Protein AF-A0A9E3FH47-F1 (afdb_monomer_lite)

Sequence (184 aa):
MEPNLYAPDLYARTLDMKFTLINLPGAARAGSTWEVSYQLYFVPEAQFRQALSRSGRSGTVTEPSQFPEKLLLASGSFSGRRLNSPPNRTRVVGGIPFRDKIPDGERTKFATLMLSYSVKIYDAALKSTVYRSGLWLSNPFDDDPAQPQRAVPRGVLYANFYVSPEGELFESQWPRSGNDTSWP

Structure (mmCIF, N/CA/C/O backbone):
data_AF-A0A9E3FH47-F1
#
_entry.id   AF-A0A9E3FH47-F1
#
loop_
_atom_site.group_PDB
_atom_site.id
_atom_site.type_symbol
_atom_site.label_atom_id
_atom_site.label_alt_id
_atom_site.label_comp_id
_atom_site.label_asym_id
_atom_site.label_entity_id
_atom_site.label_seq_id
_atom_site.pdbx_PDB_ins_code
_atom_site.Cartn_x
_atom_site.Cartn_y
_atom_site.Cartn_z
_atom_site.occupancy
_atom_site.B_iso_or_equiv
_atom_site.auth_seq_id
_atom_site.auth_comp_id
_atom_site.auth_asym_id
_atom_site.auth_atom_id
_atom_site.pdbx_PDB_model_num
ATOM 1 N N . MET A 1 1 ? -19.566 17.136 14.304 1.00 56.22 1 MET A N 1
ATOM 2 C CA . MET A 1 1 ? -19.179 15.719 14.133 1.00 56.22 1 MET A CA 1
ATOM 3 C C . MET A 1 1 ? -19.013 15.120 15.510 1.00 56.22 1 MET A C 1
ATOM 5 O O . MET A 1 1 ? -18.242 15.667 16.288 1.00 56.22 1 MET A O 1
ATOM 9 N N . GLU A 1 2 ? -19.744 14.054 15.806 1.00 57.06 2 GLU A N 1
ATOM 10 C CA . GLU A 1 2 ? -19.607 13.310 17.058 1.00 57.06 2 GLU A CA 1
ATOM 11 C C . GLU A 1 2 ? -18.409 12.347 16.921 1.00 57.06 2 GLU A C 1
ATOM 13 O O . GLU A 1 2 ? -18.378 11.589 15.950 1.00 57.06 2 GLU A O 1
ATOM 18 N N . PRO A 1 3 ? -17.364 12.440 17.764 1.00 68.38 3 PRO A N 1
ATOM 19 C CA . PRO A 1 3 ? -16.225 11.521 17.721 1.00 68.38 3 PRO A CA 1
ATOM 20 C C . PRO A 1 3 ? -16.619 10.106 18.153 1.00 68.38 3 PRO A C 1
ATOM 22 O O . PRO A 1 3 ? -17.576 9.933 18.900 1.00 68.38 3 PRO A O 1
ATOM 25 N N . ASN A 1 4 ? -15.840 9.108 17.735 1.00 74.12 4 ASN A N 1
ATOM 26 C CA . ASN A 1 4 ? -15.957 7.712 18.170 1.00 74.12 4 ASN A CA 1
ATOM 27 C C . ASN A 1 4 ? -17.309 7.061 17.844 1.00 74.12 4 ASN A C 1
ATOM 29 O O . ASN A 1 4 ? -17.808 6.229 18.601 1.00 74.12 4 ASN A O 1
ATOM 33 N N . LEU A 1 5 ? -17.912 7.424 16.708 1.00 82.06 5 LEU A N 1
ATOM 34 C CA . LEU A 1 5 ? -19.142 6.781 16.255 1.00 82.06 5 LEU A CA 1
ATOM 35 C C . LEU A 1 5 ? -18.857 5.309 15.924 1.00 82.06 5 LEU A C 1
ATOM 37 O O . LEU A 1 5 ? -18.229 5.016 14.902 1.00 82.06 5 LEU A O 1
ATOM 41 N N . TYR A 1 6 ? -19.318 4.409 16.792 1.00 86.69 6 TYR A N 1
ATOM 42 C CA . TYR A 1 6 ? -19.193 2.961 16.636 1.00 86.69 6 TYR A CA 1
ATOM 43 C C . TYR A 1 6 ? -19.831 2.499 15.320 1.00 86.69 6 TYR A C 1
ATOM 45 O O . TYR A 1 6 ? -20.991 2.799 15.037 1.00 86.69 6 TYR A O 1
ATOM 53 N N . ALA A 1 7 ? -19.053 1.803 14.494 1.00 85.88 7 ALA A N 1
ATOM 54 C CA . ALA A 1 7 ? -19.423 1.419 13.136 1.00 85.88 7 ALA A CA 1
ATOM 55 C C . ALA A 1 7 ? -18.759 0.087 12.719 1.00 85.88 7 ALA A C 1
ATOM 57 O O . ALA A 1 7 ? -18.036 0.038 11.720 1.00 85.88 7 ALA A O 1
ATOM 58 N N . PRO A 1 8 ? -18.994 -1.020 13.450 1.00 85.88 8 PRO A N 1
ATOM 59 C CA . PRO A 1 8 ? -18.334 -2.308 13.210 1.00 85.88 8 PRO A CA 1
ATOM 60 C C . PRO A 1 8 ? -18.663 -2.902 11.837 1.00 85.88 8 PRO A C 1
ATOM 62 O O . PRO A 1 8 ? -17.870 -3.661 11.279 1.00 85.88 8 PRO A O 1
ATOM 65 N N . ASP A 1 9 ? -19.817 -2.541 11.280 1.00 87.81 9 ASP A N 1
ATOM 66 C CA . ASP A 1 9 ? -20.280 -3.016 9.980 1.00 87.81 9 ASP A CA 1
ATOM 67 C C . ASP A 1 9 ? -19.565 -2.347 8.808 1.00 87.81 9 ASP A C 1
ATOM 69 O O . ASP A 1 9 ? -19.724 -2.808 7.686 1.00 87.81 9 ASP A O 1
ATOM 73 N N . LEU A 1 10 ? -18.748 -1.313 9.055 1.00 88.88 10 LEU A N 1
ATOM 74 C CA . LEU A 1 10 ? -17.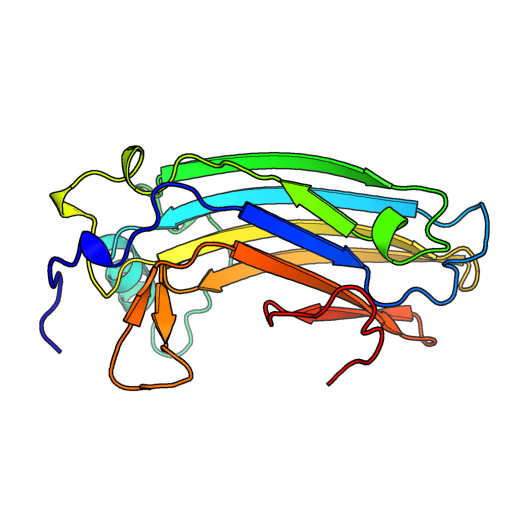883 -0.681 8.053 1.00 88.88 10 LEU A CA 1
ATOM 75 C C . LEU A 1 10 ? -16.519 -1.372 7.912 1.00 88.88 10 LEU A C 1
ATOM 77 O O . LEU A 1 10 ? -15.687 -0.938 7.123 1.00 88.88 10 LEU A O 1
ATOM 81 N N . TYR A 1 11 ? -16.281 -2.456 8.652 1.00 91.75 11 TYR A N 1
ATOM 82 C CA . TYR A 1 11 ? -15.014 -3.180 8.644 1.00 91.75 11 TYR A CA 1
ATOM 83 C C . TYR A 1 11 ? -15.166 -4.518 7.935 1.00 91.75 11 TYR A C 1
ATOM 85 O O . TYR A 1 11 ? -15.900 -5.407 8.379 1.00 91.75 11 TYR A O 1
ATOM 93 N N . ALA A 1 12 ? -14.433 -4.682 6.835 1.00 92.94 12 ALA A N 1
ATOM 94 C CA . ALA A 1 12 ? -14.431 -5.929 6.091 1.00 92.94 12 ALA A CA 1
ATOM 95 C C . ALA A 1 12 ? -13.797 -7.041 6.938 1.00 92.94 12 ALA A C 1
ATOM 97 O O . ALA A 1 12 ? -12.892 -6.799 7.740 1.00 92.94 12 ALA A O 1
ATOM 98 N N . ARG A 1 13 ? -14.253 -8.287 6.758 1.00 94.56 13 ARG A N 1
ATOM 99 C CA . ARG A 1 13 ? -13.636 -9.438 7.445 1.00 94.56 13 ARG A CA 1
ATOM 100 C C . ARG A 1 13 ? -12.157 -9.555 7.087 1.00 94.56 13 ARG A C 1
ATOM 102 O O . ARG A 1 13 ? -11.307 -9.709 7.962 1.00 94.56 13 ARG A O 1
ATOM 109 N N . THR A 1 14 ? -11.869 -9.427 5.799 1.00 96.00 14 THR A N 1
ATOM 110 C CA . THR A 1 14 ? -10.525 -9.458 5.237 1.00 96.00 14 THR A CA 1
ATOM 111 C C . THR A 1 14 ? -10.283 -8.230 4.383 1.00 96.00 14 THR A C 1
ATOM 113 O O . THR A 1 14 ? -11.218 -7.663 3.819 1.00 96.00 14 THR A O 1
ATOM 116 N N . LEU A 1 15 ? -9.014 -7.865 4.268 1.00 95.06 15 LEU A N 1
ATOM 117 C CA . LEU A 1 15 ? -8.537 -6.802 3.407 1.00 95.06 15 LEU A CA 1
ATOM 118 C C . LEU A 1 15 ? -7.451 -7.355 2.483 1.00 95.06 15 LEU A C 1
ATOM 120 O O . LEU A 1 15 ? -6.572 -8.099 2.919 1.00 95.06 15 LEU A O 1
ATOM 124 N N . ASP A 1 16 ? -7.481 -6.946 1.225 1.00 95.88 16 ASP A N 1
ATOM 125 C CA . ASP A 1 16 ? -6.413 -7.215 0.273 1.00 95.88 16 ASP A CA 1
ATOM 126 C C . ASP A 1 16 ? -5.602 -5.941 0.026 1.00 95.88 16 ASP A C 1
ATOM 128 O O . ASP A 1 16 ? -6.120 -4.826 0.076 1.00 95.88 16 ASP A O 1
ATOM 132 N N . MET A 1 17 ? -4.320 -6.091 -0.292 1.00 95.25 17 MET A N 1
ATOM 133 C CA . MET A 1 17 ? -3.496 -5.007 -0.817 1.00 95.25 17 MET A CA 1
ATOM 134 C C . MET A 1 17 ? -3.013 -5.338 -2.219 1.00 95.25 17 MET A C 1
ATOM 136 O O . MET A 1 17 ? -2.366 -6.363 -2.440 1.00 95.25 17 MET A O 1
ATOM 140 N N . LYS A 1 18 ? -3.293 -4.448 -3.168 1.00 95.69 18 LYS A N 1
ATOM 141 C CA . LYS A 1 18 ? -2.900 -4.576 -4.567 1.00 95.69 18 LYS A CA 1
ATOM 142 C C . LYS A 1 18 ? -1.860 -3.520 -4.921 1.00 95.69 18 LYS A C 1
ATOM 144 O O . LYS A 1 18 ? -2.170 -2.336 -5.031 1.00 95.69 18 LYS A O 1
ATOM 149 N N . PHE A 1 19 ? -0.637 -3.974 -5.158 1.00 95.88 19 PHE A N 1
ATOM 150 C CA . PHE A 1 19 ? 0.461 -3.161 -5.665 1.00 95.88 19 PHE A CA 1
ATOM 151 C C . PHE A 1 19 ? 0.541 -3.299 -7.181 1.00 95.88 19 PHE A C 1
ATOM 153 O O . PHE A 1 19 ? 0.570 -4.422 -7.685 1.00 95.88 19 PHE A O 1
ATOM 160 N N . THR A 1 20 ? 0.617 -2.187 -7.907 1.00 95.31 20 THR A N 1
ATOM 161 C CA . THR A 1 20 ? 0.667 -2.200 -9.376 1.00 95.31 20 THR A CA 1
ATOM 162 C C . THR A 1 20 ? 1.699 -1.211 -9.895 1.00 95.31 20 THR A C 1
ATOM 164 O O . THR A 1 20 ? 1.601 -0.023 -9.613 1.00 95.31 20 THR A O 1
ATOM 167 N N . LEU A 1 21 ? 2.642 -1.669 -10.715 1.00 94.62 21 LEU A N 1
ATOM 168 C CA . LEU A 1 21 ? 3.448 -0.798 -11.569 1.00 94.62 21 LEU A CA 1
ATOM 169 C C . LEU A 1 21 ? 2.734 -0.626 -12.916 1.00 94.62 21 LEU A C 1
ATOM 171 O O . LEU A 1 21 ? 2.806 -1.476 -13.800 1.00 94.62 21 LEU A O 1
ATOM 175 N N . ILE A 1 22 ? 1.995 0.469 -13.043 1.00 90.44 22 ILE A N 1
ATOM 176 C CA . ILE A 1 22 ? 1.092 0.774 -14.158 1.00 90.44 22 ILE A CA 1
ATOM 177 C C . ILE A 1 22 ? 1.868 0.912 -15.464 1.00 90.44 22 ILE A C 1
ATOM 179 O O . ILE A 1 22 ? 1.569 0.248 -16.461 1.00 90.44 22 ILE A O 1
ATOM 183 N N . ASN A 1 23 ? 2.889 1.762 -15.442 1.00 88.19 23 ASN A N 1
ATOM 184 C CA . ASN A 1 23 ? 3.743 2.015 -16.584 1.00 88.19 23 ASN A CA 1
ATOM 185 C C . ASN A 1 23 ? 5.207 1.939 -16.183 1.00 88.19 23 ASN A C 1
ATOM 187 O O . ASN A 1 23 ? 5.591 2.323 -15.078 1.00 88.19 23 ASN A O 1
ATOM 191 N N . LEU A 1 24 ? 5.997 1.442 -17.124 1.00 92.12 24 LEU A N 1
ATOM 192 C CA . LEU A 1 24 ? 7.443 1.423 -17.055 1.00 92.12 24 LEU A CA 1
ATOM 193 C C . LEU A 1 24 ? 7.958 1.430 -18.501 1.00 92.12 24 LEU A 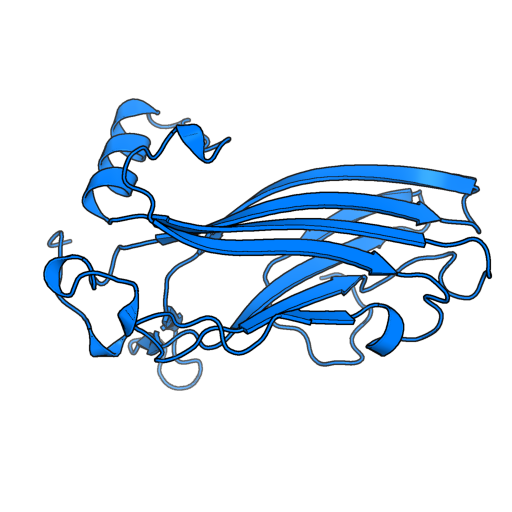C 1
ATOM 195 O O . LEU A 1 24 ? 7.747 0.427 -19.190 1.00 92.12 24 LEU A O 1
ATOM 199 N N . PRO A 1 25 ? 8.610 2.504 -18.978 1.00 93.25 25 PRO A N 1
ATOM 200 C CA . PRO A 1 25 ? 9.182 2.558 -20.326 1.00 93.25 25 PRO A CA 1
ATOM 201 C C . PRO A 1 25 ? 10.039 1.329 -20.668 1.00 93.25 25 PRO A C 1
ATOM 203 O O . PRO A 1 25 ? 9.938 0.750 -21.752 1.00 93.25 25 PRO A O 1
ATOM 206 N N . GLY A 1 26 ? 10.833 0.858 -19.709 1.00 93.06 26 GLY A N 1
ATOM 207 C CA . GLY A 1 26 ? 11.662 -0.336 -19.816 1.00 93.06 26 GLY A CA 1
ATOM 208 C C . GLY A 1 26 ? 10.956 -1.669 -19.567 1.00 93.06 26 GLY A C 1
ATOM 209 O O . GLY A 1 26 ? 11.654 -2.677 -19.485 1.00 93.06 26 GLY A O 1
ATOM 210 N N . ALA A 1 27 ? 9.626 -1.738 -19.439 1.00 92.31 27 ALA A N 1
ATOM 211 C CA . ALA A 1 27 ? 8.876 -2.953 -19.075 1.00 92.31 27 ALA A CA 1
ATOM 212 C C . ALA A 1 27 ? 9.257 -4.204 -19.887 1.00 92.31 27 ALA A C 1
ATOM 214 O O . ALA A 1 27 ? 9.427 -5.289 -19.329 1.00 92.31 27 ALA A O 1
ATOM 215 N N . ALA A 1 28 ? 9.415 -4.052 -21.205 1.00 92.50 28 ALA A N 1
ATOM 216 C CA . ALA A 1 28 ? 9.744 -5.149 -22.115 1.00 92.50 28 ALA A CA 1
ATOM 217 C C . ALA A 1 28 ? 11.232 -5.551 -22.095 1.00 92.50 28 ALA A C 1
ATOM 219 O O . ALA A 1 28 ? 11.604 -6.575 -22.668 1.00 92.50 28 ALA A O 1
ATOM 220 N N . ARG A 1 29 ? 12.103 -4.767 -21.447 1.00 93.50 29 ARG A N 1
ATOM 221 C CA . ARG A 1 29 ? 13.540 -5.048 -21.373 1.00 93.50 29 ARG A CA 1
ATOM 222 C C . ARG A 1 29 ? 13.844 -5.965 -20.193 1.00 93.50 29 ARG A C 1
ATOM 224 O O . ARG A 1 29 ? 13.427 -5.715 -19.066 1.00 93.50 29 ARG A O 1
ATOM 231 N N . ALA A 1 30 ? 14.642 -7.002 -20.442 1.00 89.12 30 ALA A N 1
ATOM 232 C CA . ALA A 1 30 ? 14.949 -8.043 -19.457 1.00 89.12 30 ALA A CA 1
ATOM 233 C C . ALA A 1 30 ? 15.621 -7.527 -18.169 1.00 89.12 30 ALA A C 1
ATOM 235 O O . ALA A 1 30 ? 15.499 -8.166 -17.127 1.00 89.12 30 ALA A O 1
ATOM 236 N N . GLY A 1 31 ? 16.318 -6.388 -18.241 1.00 92.44 31 GLY A N 1
ATOM 237 C CA . GLY A 1 31 ? 17.020 -5.795 -17.104 1.00 92.44 31 GLY A CA 1
ATOM 238 C C . GLY A 1 31 ? 16.125 -5.062 -16.106 1.00 92.44 31 GLY A C 1
ATOM 239 O O . GLY A 1 31 ? 16.594 -4.784 -15.011 1.00 92.44 31 GLY A O 1
ATOM 240 N N . SER A 1 32 ? 14.873 -4.745 -16.449 1.00 96.81 32 SER A N 1
ATOM 241 C CA . SER A 1 32 ? 14.010 -3.932 -15.587 1.00 96.81 32 SER A CA 1
ATOM 242 C C . SER A 1 32 ? 13.536 -4.699 -14.355 1.00 96.81 32 SER A C 1
ATOM 244 O O . SER A 1 32 ? 13.085 -5.849 -14.453 1.00 96.81 32 SER A O 1
ATOM 246 N N . THR A 1 33 ? 13.601 -4.049 -13.196 1.00 97.19 33 THR A N 1
ATOM 247 C CA . THR A 1 33 ? 13.216 -4.633 -11.907 1.00 97.19 33 THR A CA 1
ATOM 248 C C . THR A 1 33 ? 12.418 -3.646 -11.072 1.00 97.19 33 THR A C 1
ATOM 250 O O . THR A 1 33 ? 12.502 -2.433 -11.254 1.00 97.19 33 THR A O 1
ATOM 253 N N . TRP A 1 34 ? 11.646 -4.176 -10.131 1.00 97.06 34 TRP A N 1
ATOM 254 C CA . TRP A 1 34 ? 11.062 -3.370 -9.069 1.00 97.06 34 TRP A CA 1
ATOM 255 C C . TRP A 1 34 ? 11.063 -4.134 -7.754 1.00 97.06 34 TRP A C 1
ATOM 257 O O . TRP A 1 34 ? 10.943 -5.359 -7.733 1.00 97.06 34 TRP A O 1
ATOM 267 N N . GLU A 1 35 ? 11.223 -3.402 -6.669 1.00 98.12 35 GLU A N 1
ATOM 268 C CA . GLU A 1 35 ? 11.254 -3.892 -5.301 1.00 98.12 35 GLU A CA 1
ATOM 269 C C . GLU A 1 35 ? 10.308 -3.020 -4.487 1.00 98.12 35 GLU A C 1
ATOM 271 O O . GLU A 1 35 ? 10.328 -1.795 -4.612 1.00 98.12 35 GLU A O 1
ATOM 276 N N . VAL A 1 36 ? 9.469 -3.650 -3.672 1.00 98.19 36 VAL A N 1
ATOM 277 C CA . VAL A 1 36 ? 8.518 -2.959 -2.805 1.00 98.19 36 VAL A CA 1
ATOM 278 C C . VAL A 1 36 ? 8.595 -3.569 -1.418 1.00 98.19 36 VAL A C 1
ATOM 280 O O . VAL A 1 36 ? 8.534 -4.788 -1.268 1.00 98.19 36 VAL A O 1
ATOM 283 N N . SER A 1 37 ? 8.678 -2.714 -0.408 1.00 98.19 37 SER A N 1
ATOM 284 C CA . SER A 1 37 ? 8.489 -3.058 0.999 1.00 98.19 37 SER A CA 1
ATOM 285 C C . SER A 1 37 ? 7.302 -2.277 1.538 1.00 98.19 37 SER A C 1
ATOM 287 O O . SER A 1 37 ? 7.121 -1.113 1.180 1.00 98.19 37 SER A O 1
ATOM 289 N N . TYR A 1 38 ? 6.490 -2.897 2.388 1.00 97.75 38 TYR A N 1
ATOM 290 C CA . TYR A 1 38 ? 5.300 -2.260 2.934 1.00 97.75 38 TYR A CA 1
ATOM 291 C C . TYR A 1 38 ? 5.005 -2.678 4.372 1.00 97.75 38 TYR A C 1
ATOM 293 O O . TYR A 1 38 ? 5.325 -3.785 4.818 1.00 97.75 38 TYR A O 1
ATOM 301 N N . GLN A 1 39 ? 4.310 -1.789 5.070 1.00 97.88 39 GLN A N 1
ATOM 302 C CA . GLN A 1 39 ? 3.679 -2.036 6.355 1.00 97.88 39 GLN A CA 1
ATOM 303 C C . GLN A 1 39 ? 2.302 -1.376 6.350 1.00 97.88 39 GLN A C 1
ATOM 305 O O . GLN A 1 39 ? 2.172 -0.178 6.099 1.00 97.88 39 GLN A O 1
ATOM 310 N N . LEU A 1 40 ? 1.274 -2.173 6.615 1.00 97.19 40 LEU A N 1
ATOM 311 C CA . LEU A 1 40 ? -0.099 -1.725 6.746 1.00 97.19 40 LEU A CA 1
ATOM 312 C C . LEU A 1 40 ? -0.487 -1.711 8.219 1.00 97.19 40 LEU A C 1
ATOM 314 O O . LEU A 1 40 ? -0.406 -2.736 8.902 1.00 97.19 40 LEU A O 1
ATOM 318 N N . TYR A 1 41 ? -0.983 -0.570 8.668 1.00 96.94 41 TYR A N 1
ATOM 319 C CA . TYR A 1 41 ? -1.431 -0.351 10.027 1.00 96.94 41 TYR A CA 1
ATOM 320 C C . TYR A 1 41 ? -2.891 0.076 10.078 1.00 96.94 41 TYR A C 1
ATOM 322 O O . TYR A 1 41 ? -3.393 0.754 9.184 1.00 96.94 41 TYR A O 1
ATOM 330 N N . PHE A 1 42 ? -3.535 -0.266 11.183 1.00 95.88 42 PHE A N 1
ATOM 331 C CA . PHE A 1 42 ? -4.732 0.397 11.660 1.00 95.88 42 PHE A CA 1
ATOM 332 C C . PHE A 1 42 ? -4.338 1.461 12.686 1.00 95.88 42 PHE A C 1
ATOM 334 O O . PHE A 1 42 ? -3.522 1.197 13.569 1.00 95.88 42 PHE A O 1
ATOM 341 N N . VAL A 1 43 ? -4.911 2.653 12.576 1.00 94.38 43 VAL A N 1
ATOM 342 C CA . VAL A 1 43 ? -4.701 3.773 13.490 1.00 94.38 43 VAL A CA 1
ATOM 343 C C . VAL A 1 43 ? -6.046 4.118 14.136 1.00 94.38 43 VAL A C 1
ATOM 345 O O . VAL A 1 43 ? -6.962 4.540 13.422 1.00 94.38 43 VAL A O 1
ATOM 348 N N . PRO A 1 44 ? -6.170 3.960 15.467 1.00 91.81 44 PRO A N 1
ATOM 349 C CA . PRO A 1 44 ? -7.345 4.388 16.218 1.00 91.81 44 PRO A CA 1
ATOM 350 C C . PRO A 1 44 ? -7.707 5.857 15.979 1.00 91.81 44 PRO A C 1
ATOM 352 O O . PRO A 1 44 ? -6.827 6.715 15.855 1.00 91.81 44 PRO A O 1
ATOM 355 N N . GLU A 1 45 ? -9.001 6.175 15.990 1.00 89.00 45 GLU A N 1
ATOM 356 C CA . GLU A 1 45 ? -9.498 7.545 15.796 1.00 89.00 45 GLU A CA 1
ATOM 357 C C . GLU A 1 45 ? -8.879 8.533 16.796 1.00 89.00 45 GLU A C 1
ATOM 359 O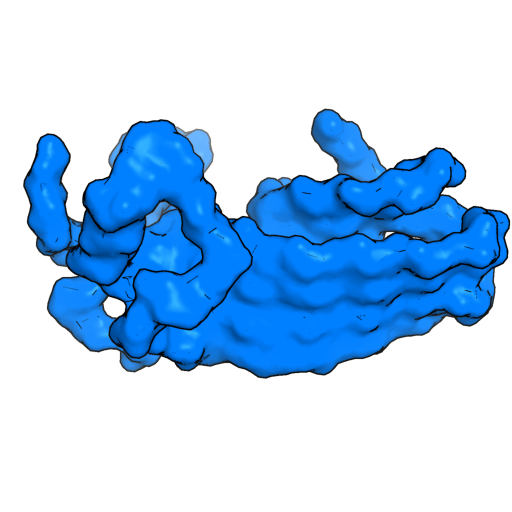 O . GLU A 1 45 ? -8.442 9.624 16.415 1.00 89.00 45 GLU A O 1
ATOM 364 N N . ALA A 1 46 ? -8.819 8.153 18.076 1.00 86.44 46 ALA A N 1
ATOM 365 C CA . ALA A 1 46 ? -8.276 9.001 19.131 1.00 86.44 46 ALA A CA 1
ATOM 366 C C . ALA A 1 46 ? -6.816 9.389 18.848 1.00 86.44 46 ALA A C 1
ATOM 368 O O . ALA A 1 46 ? -6.452 10.561 18.968 1.00 86.44 46 ALA A O 1
ATOM 369 N N . GLN A 1 47 ? -6.000 8.433 18.394 1.00 85.06 47 GLN A N 1
ATOM 370 C CA . GLN A 1 47 ? -4.611 8.673 17.999 1.00 85.06 47 GLN A CA 1
ATOM 371 C C . GLN A 1 47 ? -4.515 9.587 16.787 1.00 85.06 47 GLN A C 1
ATOM 373 O O . GLN A 1 47 ? -3.711 10.519 16.767 1.00 85.06 47 GLN A O 1
ATOM 378 N N . PHE A 1 48 ? -5.347 9.332 15.779 1.00 85.00 48 PHE A N 1
ATOM 379 C CA . PHE A 1 48 ? -5.350 10.114 14.555 1.00 85.00 48 PHE A CA 1
ATOM 380 C C . PHE A 1 48 ? -5.669 11.587 14.832 1.00 85.00 48 PHE A C 1
ATOM 382 O O . PHE A 1 48 ? -4.943 12.484 14.400 1.00 85.00 48 PHE A O 1
ATOM 389 N N . ARG A 1 49 ? -6.691 11.847 15.654 1.00 82.81 49 ARG A N 1
ATOM 390 C CA . ARG A 1 49 ? -7.054 13.202 16.097 1.00 82.81 49 ARG A CA 1
ATOM 391 C C . ARG A 1 49 ? -5.957 13.863 16.928 1.00 82.81 49 ARG A C 1
ATOM 393 O O . ARG A 1 49 ? -5.705 15.051 16.747 1.00 82.81 49 ARG A O 1
ATOM 400 N N . GLN A 1 50 ? -5.305 13.120 17.823 1.00 82.50 50 GLN A N 1
ATOM 401 C CA . GLN A 1 50 ? -4.182 13.638 18.610 1.00 82.50 50 GLN A CA 1
ATOM 402 C C . GLN A 1 50 ? -2.983 14.009 17.733 1.00 82.50 50 GLN A C 1
ATOM 404 O O . GLN A 1 50 ? -2.339 15.027 17.976 1.00 82.50 50 GLN A O 1
ATOM 409 N N . ALA A 1 51 ? -2.678 13.213 16.708 1.00 79.38 51 ALA A N 1
ATOM 410 C CA . ALA A 1 51 ? -1.609 13.533 15.770 1.00 79.38 51 ALA A CA 1
ATOM 411 C C . ALA A 1 51 ? -1.927 14.818 14.994 1.00 79.38 51 ALA A C 1
ATOM 413 O O . ALA A 1 51 ? -1.084 15.709 14.946 1.00 79.38 51 ALA A O 1
ATOM 414 N N . LEU A 1 52 ? -3.157 14.955 14.481 1.00 74.81 52 LEU A N 1
ATOM 415 C CA . LEU A 1 52 ? -3.615 16.161 13.779 1.00 74.81 52 LEU A CA 1
ATOM 416 C C . LEU A 1 52 ? -3.612 17.416 14.665 1.00 74.81 52 LEU A C 1
ATOM 418 O O . LEU A 1 52 ? -3.301 18.508 14.195 1.00 74.81 52 LEU A O 1
ATOM 422 N N . SER A 1 53 ? -3.958 17.292 15.950 1.00 73.75 53 SER A N 1
ATOM 423 C CA . SER A 1 53 ? -3.963 18.441 16.863 1.00 73.75 53 SER A CA 1
ATOM 424 C C . SER A 1 53 ? -2.553 18.888 17.252 1.00 73.75 53 SER A C 1
ATOM 426 O O . SER A 1 53 ? -2.307 20.088 17.369 1.00 73.75 53 SER A O 1
ATOM 428 N N . ARG A 1 54 ? -1.609 17.948 17.399 1.00 70.19 54 ARG A N 1
ATOM 429 C CA . ARG A 1 54 ? -0.190 18.238 17.678 1.00 70.19 54 ARG A CA 1
ATOM 430 C C . ARG A 1 54 ? 0.538 18.836 16.482 1.00 70.19 54 ARG A C 1
ATOM 432 O O . ARG A 1 54 ? 1.490 19.587 16.665 1.00 70.19 54 ARG A O 1
ATOM 439 N N . SER A 1 55 ? 0.112 18.493 15.274 1.00 63.81 55 SER A N 1
ATOM 440 C CA . SER A 1 55 ? 0.807 18.860 14.048 1.00 63.81 55 SER A CA 1
ATOM 441 C C . SER A 1 55 ? 0.395 20.255 13.513 1.00 63.81 55 SER A C 1
ATOM 443 O O . SER A 1 55 ? 1.065 20.815 12.645 1.00 63.81 55 SER A O 1
ATOM 445 N N . GLY A 1 56 ? -0.633 20.894 14.094 1.00 54.47 56 GLY A N 1
ATOM 446 C CA . GLY A 1 56 ? -1.116 22.227 13.702 1.00 54.47 56 GLY A CA 1
ATOM 447 C C . GLY A 1 56 ? -1.728 22.262 12.290 1.00 54.47 56 GLY A C 1
ATOM 448 O O . GLY A 1 56 ? -1.823 21.246 11.609 1.00 54.47 56 GLY A O 1
ATOM 449 N N . ARG A 1 57 ? -2.126 23.450 11.794 1.00 46.22 57 ARG A N 1
ATOM 450 C CA . ARG A 1 57 ? -2.717 23.628 10.438 1.00 46.22 57 ARG A CA 1
ATOM 451 C C . ARG A 1 57 ? -1.822 23.153 9.272 1.00 46.22 57 ARG A C 1
ATOM 453 O O . ARG A 1 57 ? -2.317 23.059 8.156 1.00 46.22 57 ARG A O 1
ATOM 460 N N . SER A 1 58 ? -0.537 22.874 9.513 1.00 45.78 58 SER A N 1
ATOM 461 C CA . SER A 1 58 ? 0.464 22.467 8.507 1.00 45.78 58 SER A CA 1
ATOM 462 C C . SER A 1 58 ? 0.999 21.041 8.719 1.00 45.78 58 SER A C 1
ATOM 464 O O . SER A 1 58 ? 1.988 20.626 8.109 1.00 45.78 58 SER A O 1
ATOM 466 N N . GLY A 1 59 ? 0.394 20.302 9.636 1.00 49.88 59 GLY A N 1
ATOM 467 C CA . GLY A 1 59 ? 0.974 19.115 10.213 1.00 49.88 59 GLY A CA 1
ATOM 468 C C . GLY A 1 59 ? 0.899 17.869 9.353 1.00 49.88 59 GLY A C 1
ATOM 469 O O . GLY A 1 59 ? -0.028 17.074 9.490 1.00 49.88 59 GLY A O 1
ATOM 470 N N . THR A 1 60 ? 1.889 17.692 8.486 1.00 62.94 60 THR A N 1
ATOM 471 C CA . THR A 1 60 ? 1.980 16.517 7.619 1.00 62.94 60 THR A CA 1
ATOM 472 C C . THR A 1 60 ? 2.390 15.307 8.454 1.00 62.94 60 THR A C 1
ATOM 474 O O . THR A 1 60 ? 3.415 15.327 9.133 1.00 62.94 60 THR A O 1
ATOM 477 N N . VAL A 1 61 ? 1.577 14.255 8.418 1.00 67.00 61 VAL A N 1
ATOM 478 C CA . VAL A 1 61 ? 1.946 12.939 8.945 1.00 67.00 61 VAL A CA 1
ATOM 479 C C . VAL A 1 61 ? 2.978 12.341 7.997 1.00 67.00 61 VAL A C 1
ATOM 481 O O . VAL A 1 61 ? 2.681 12.132 6.822 1.00 67.00 61 VAL A O 1
ATOM 484 N N . THR A 1 62 ? 4.187 12.086 8.487 1.00 72.06 62 THR A N 1
ATOM 485 C CA . THR A 1 62 ? 5.323 11.673 7.646 1.00 72.06 62 THR A CA 1
ATOM 486 C C . THR A 1 62 ? 5.833 10.279 7.969 1.00 72.06 62 THR A C 1
ATOM 488 O O . THR A 1 62 ? 6.529 9.689 7.147 1.00 72.06 62 THR A O 1
ATOM 491 N N . GLU A 1 63 ? 5.497 9.728 9.138 1.00 84.56 63 GLU A N 1
ATOM 492 C CA . GLU A 1 63 ? 6.060 8.454 9.582 1.00 84.56 63 GLU A CA 1
ATOM 493 C C . GLU A 1 63 ? 5.127 7.664 10.516 1.00 84.56 63 GLU A C 1
ATOM 495 O O . GLU A 1 63 ? 4.400 8.248 11.324 1.00 84.56 63 GLU A O 1
ATOM 500 N N . PRO A 1 64 ? 5.170 6.317 10.484 1.00 85.75 64 PRO A N 1
ATOM 501 C CA . PRO A 1 64 ? 4.337 5.497 11.361 1.00 85.75 64 PRO A CA 1
ATOM 502 C C . PRO A 1 64 ? 4.612 5.685 12.858 1.00 85.75 64 PRO A C 1
ATOM 504 O O . PRO A 1 64 ? 3.723 5.449 13.676 1.00 85.75 64 PRO A O 1
ATOM 507 N N . SER A 1 65 ? 5.831 6.059 13.257 1.00 87.12 65 SER A N 1
ATOM 508 C CA . SER A 1 65 ? 6.227 6.298 14.659 1.00 87.12 65 SER A CA 1
ATOM 509 C C . SER A 1 65 ? 5.392 7.376 15.350 1.00 87.12 65 SER A C 1
ATOM 511 O O . SER A 1 65 ? 5.256 7.328 16.569 1.00 87.12 65 SER A O 1
ATOM 513 N N . GLN A 1 66 ? 4.755 8.272 14.590 1.00 86.00 66 GLN A N 1
ATOM 514 C CA . GLN A 1 66 ? 3.843 9.295 15.111 1.00 86.00 66 GLN A CA 1
ATOM 515 C C . GLN A 1 66 ? 2.562 8.719 15.749 1.00 86.00 66 GLN A C 1
ATOM 517 O O . GLN A 1 66 ? 1.885 9.431 16.489 1.00 86.00 66 GLN A O 1
ATOM 522 N N . PHE A 1 67 ? 2.255 7.434 15.524 1.00 88.50 67 PHE A N 1
ATOM 523 C CA . PHE A 1 67 ? 1.102 6.729 16.101 1.00 88.50 67 PHE A CA 1
ATOM 524 C C . PHE A 1 67 ? 1.571 5.543 16.959 1.00 88.50 67 PHE A C 1
ATOM 526 O O . PHE A 1 67 ? 1.844 4.459 16.423 1.00 88.50 67 PHE A O 1
ATOM 533 N N . PRO A 1 68 ? 1.734 5.716 18.281 1.00 86.56 68 PRO A N 1
ATOM 534 C CA . PRO A 1 68 ? 2.282 4.671 19.143 1.00 86.56 68 PRO A CA 1
ATOM 535 C C . PRO A 1 68 ? 1.337 3.478 19.362 1.00 86.56 68 PRO A C 1
ATOM 537 O O . PRO A 1 68 ? 1.831 2.370 19.533 1.00 86.56 68 PRO A O 1
ATOM 540 N N . GLU A 1 69 ? 0.013 3.656 19.287 1.00 90.06 69 GLU A N 1
ATOM 541 C CA . GLU A 1 69 ? -0.977 2.566 19.461 1.00 90.06 69 GLU A CA 1
ATOM 542 C C . GLU A 1 69 ? -1.532 2.081 18.114 1.00 90.06 69 GLU A C 1
ATOM 544 O O . GLU A 1 69 ? -2.584 1.446 18.048 1.00 90.06 69 GLU A O 1
ATOM 549 N N . LYS A 1 70 ? -0.832 2.367 17.009 1.00 94.00 70 LYS A N 1
ATOM 550 C CA . LYS A 1 70 ? -1.160 1.743 15.725 1.00 94.00 70 LYS A CA 1
ATOM 551 C C . LYS A 1 70 ? -1.040 0.221 15.835 1.00 94.00 70 LYS A C 1
ATOM 553 O O . LYS A 1 70 ? -0.100 -0.304 16.432 1.00 94.00 70 LYS A O 1
ATOM 558 N N . LEU A 1 71 ? -1.939 -0.493 15.174 1.00 95.31 71 LEU A N 1
ATOM 559 C CA . LEU A 1 71 ? -1.938 -1.951 15.116 1.00 95.31 71 LEU A CA 1
ATOM 560 C C . LEU A 1 71 ? -1.391 -2.401 13.764 1.00 95.31 71 LEU A C 1
ATOM 562 O O . LEU A 1 71 ? -1.912 -2.006 12.723 1.00 95.31 71 LEU A O 1
ATOM 566 N N . LEU A 1 72 ? -0.343 -3.229 13.756 1.00 96.50 72 LEU A N 1
ATOM 567 C CA . LEU A 1 72 ? 0.184 -3.803 12.516 1.00 96.50 72 LEU A CA 1
ATOM 568 C C . LEU A 1 72 ? -0.789 -4.859 11.975 1.00 96.50 72 LEU A C 1
ATOM 570 O O . LEU A 1 72 ? -0.997 -5.908 12.586 1.00 96.50 72 LEU A O 1
ATOM 574 N N . LEU A 1 73 ? -1.348 -4.602 10.796 1.00 96.56 73 LEU A N 1
ATOM 575 C CA . LEU A 1 73 ? -2.246 -5.532 10.116 1.00 96.56 73 LEU A CA 1
ATOM 576 C C . LEU A 1 73 ? -1.463 -6.525 9.255 1.00 96.56 73 LEU A C 1
ATOM 578 O O . LEU A 1 73 ? -1.704 -7.732 9.341 1.00 96.56 73 LEU A O 1
ATOM 582 N N . ALA A 1 74 ? -0.511 -6.024 8.464 1.00 97.06 74 ALA A N 1
ATOM 583 C CA . ALA A 1 74 ? 0.355 -6.821 7.600 1.00 97.06 74 ALA A CA 1
ATOM 584 C C . ALA A 1 74 ? 1.665 -6.085 7.291 1.00 97.06 74 ALA A C 1
ATOM 586 O O . ALA A 1 74 ? 1.702 -4.859 7.231 1.00 97.06 74 ALA A O 1
ATOM 587 N N . SER A 1 75 ? 2.728 -6.831 7.019 1.00 97.75 75 SER A N 1
ATOM 588 C CA . SER A 1 75 ? 3.977 -6.303 6.470 1.00 97.75 75 SER A CA 1
ATOM 589 C C . SER A 1 75 ? 4.586 -7.306 5.504 1.00 97.75 75 SER A C 1
ATOM 591 O O . SER A 1 75 ? 4.251 -8.492 5.525 1.00 97.75 75 SER A O 1
ATOM 593 N N . GLY A 1 76 ? 5.469 -6.829 4.637 1.00 97.88 76 GLY A N 1
ATOM 594 C CA . GLY A 1 76 ? 6.182 -7.700 3.720 1.00 97.88 76 GLY A CA 1
ATOM 595 C C . GLY A 1 76 ? 7.044 -6.933 2.738 1.00 97.88 76 GLY A C 1
ATOM 596 O O . GLY A 1 76 ? 7.051 -5.702 2.699 1.00 97.88 76 GLY A O 1
ATOM 597 N N . SER A 1 77 ? 7.762 -7.693 1.926 1.00 98.00 77 SER A N 1
ATOM 598 C CA . SER A 1 77 ? 8.498 -7.176 0.786 1.00 98.00 77 SER A CA 1
ATOM 599 C C . SER A 1 77 ? 8.425 -8.154 -0.377 1.00 98.00 77 SER A C 1
ATOM 601 O O . SER A 1 77 ? 8.199 -9.355 -0.204 1.00 98.00 77 SER A O 1
ATOM 603 N N . PHE A 1 78 ? 8.574 -7.633 -1.586 1.00 97.56 78 PHE A N 1
ATOM 604 C CA . PHE A 1 78 ? 8.666 -8.437 -2.791 1.00 97.56 78 PHE A CA 1
ATOM 605 C C . PHE A 1 78 ? 9.551 -7.755 -3.828 1.00 97.56 78 PHE A C 1
ATOM 607 O O . PHE A 1 78 ? 9.771 -6.545 -3.799 1.00 97.56 78 PHE A O 1
ATOM 614 N N . SER A 1 79 ? 10.031 -8.555 -4.775 1.00 96.75 79 SER A N 1
ATOM 615 C CA . SER A 1 79 ? 10.699 -8.067 -5.973 1.00 96.75 79 SER A CA 1
ATOM 616 C C . SER A 1 79 ? 10.072 -8.694 -7.212 1.00 96.75 79 SER A C 1
ATOM 618 O O . SER A 1 79 ? 9.543 -9.807 -7.167 1.00 96.75 79 SER A O 1
ATOM 620 N N . GLY A 1 80 ? 10.113 -7.968 -8.321 1.00 94.31 80 GLY A N 1
ATOM 621 C CA . GLY A 1 80 ? 9.652 -8.430 -9.619 1.00 94.31 80 GLY A CA 1
ATOM 622 C C . GLY A 1 80 ? 10.692 -8.186 -10.702 1.00 94.31 80 GLY A C 1
ATOM 623 O O . GLY A 1 80 ? 11.452 -7.217 -10.675 1.00 94.31 80 GLY A O 1
ATOM 624 N N . ARG A 1 81 ? 10.697 -9.091 -11.676 1.00 94.06 81 ARG A N 1
ATOM 625 C CA . ARG A 1 81 ? 11.480 -9.042 -12.916 1.00 94.06 81 ARG A CA 1
ATOM 626 C C . ARG A 1 81 ? 10.556 -9.430 -14.068 1.00 94.06 81 ARG A C 1
ATOM 628 O O . ARG A 1 81 ? 9.451 -9.905 -13.819 1.00 94.06 81 ARG A O 1
ATOM 635 N N . ARG A 1 82 ? 11.019 -9.297 -15.317 1.00 90.38 82 ARG A N 1
ATOM 636 C CA . ARG A 1 82 ? 10.223 -9.631 -16.520 1.00 90.38 82 ARG A CA 1
ATOM 637 C C . ARG A 1 82 ? 8.890 -8.867 -16.527 1.00 90.38 82 ARG A C 1
ATOM 639 O O . ARG A 1 82 ? 7.813 -9.444 -16.635 1.00 90.38 82 ARG A O 1
ATOM 646 N N . LEU A 1 83 ? 8.984 -7.547 -16.394 1.00 93.88 83 LEU A N 1
ATOM 647 C CA . LEU A 1 83 ? 7.864 -6.628 -16.165 1.00 93.88 83 LEU A CA 1
ATOM 648 C C . LEU A 1 83 ? 7.048 -6.321 -17.435 1.00 93.88 83 LEU A C 1
ATOM 650 O O . LEU A 1 83 ? 6.410 -5.281 -17.529 1.00 93.88 83 LEU A O 1
ATOM 654 N N . ASN A 1 84 ? 7.056 -7.218 -18.421 1.00 91.88 84 ASN A N 1
ATOM 655 C CA . ASN A 1 84 ? 6.525 -6.993 -19.766 1.00 91.88 84 ASN A CA 1
ATOM 656 C C . ASN A 1 84 ? 4.992 -7.058 -19.868 1.00 91.88 84 ASN A C 1
ATOM 658 O O . ASN A 1 84 ? 4.449 -6.768 -20.929 1.00 91.88 84 ASN A O 1
ATOM 662 N N . SER A 1 85 ? 4.295 -7.458 -18.803 1.00 89.75 85 SER A N 1
ATOM 663 C CA . SER A 1 85 ? 2.836 -7.578 -18.782 1.00 89.75 85 SER A CA 1
ATOM 664 C C . SER A 1 85 ? 2.247 -6.988 -17.495 1.00 89.75 85 SER A C 1
ATOM 666 O O . SER A 1 85 ? 2.932 -6.977 -16.466 1.00 89.75 85 SER A O 1
ATOM 668 N N . PRO A 1 86 ? 0.989 -6.501 -17.506 1.00 87.69 86 PRO A N 1
ATOM 669 C CA . PRO A 1 86 ? 0.324 -6.027 -16.293 1.00 87.69 86 PRO A CA 1
ATOM 670 C C . PRO A 1 86 ? 0.330 -7.053 -15.146 1.00 87.69 86 PRO A C 1
ATOM 672 O O . PRO A 1 86 ? 0.742 -6.669 -14.056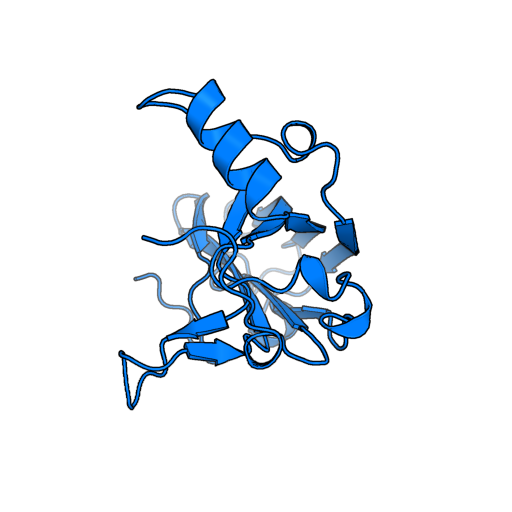 1.00 87.69 86 PRO A O 1
ATOM 675 N N . PRO A 1 87 ? 0.034 -8.356 -15.355 1.00 90.31 87 PRO A N 1
ATOM 676 C CA . PRO A 1 87 ? 0.123 -9.349 -14.281 1.00 90.31 87 PRO A CA 1
ATOM 677 C C . PRO A 1 87 ? 1.516 -9.456 -13.643 1.00 90.31 87 PRO A C 1
ATOM 679 O O . PRO A 1 87 ? 1.621 -9.544 -12.425 1.00 90.31 87 PRO A O 1
ATOM 682 N N . ASN A 1 88 ? 2.593 -9.369 -14.433 1.00 90.75 88 ASN A N 1
ATOM 683 C CA . ASN A 1 88 ? 3.969 -9.397 -13.906 1.00 90.75 88 ASN A CA 1
ATOM 684 C C . ASN A 1 88 ? 4.339 -8.125 -13.124 1.00 90.75 88 ASN A C 1
ATOM 686 O O . ASN A 1 88 ? 5.313 -8.110 -12.370 1.00 90.75 88 ASN A O 1
ATOM 690 N N . ARG A 1 89 ? 3.569 -7.052 -13.317 1.00 92.94 89 ARG A N 1
ATOM 691 C CA . ARG A 1 89 ? 3.692 -5.762 -12.634 1.00 92.94 89 ARG A CA 1
ATOM 692 C C . ARG A 1 89 ? 2.663 -5.588 -11.518 1.00 92.94 89 ARG A C 1
ATOM 694 O O . ARG A 1 89 ? 2.580 -4.511 -10.936 1.00 92.94 89 ARG A O 1
ATOM 701 N N . THR A 1 90 ? 1.886 -6.622 -11.204 1.00 94.00 90 THR A N 1
ATOM 702 C CA . THR A 1 90 ? 0.885 -6.587 -10.142 1.00 94.00 90 THR A CA 1
ATOM 703 C C . THR A 1 90 ? 1.211 -7.622 -9.078 1.00 94.00 90 THR A C 1
ATOM 705 O O . THR A 1 90 ? 1.449 -8.793 -9.365 1.00 94.00 90 THR A O 1
ATOM 708 N N . ARG A 1 91 ? 1.168 -7.202 -7.815 1.00 95.50 91 ARG A N 1
ATOM 709 C CA . ARG A 1 91 ? 1.242 -8.093 -6.661 1.00 95.50 91 ARG A CA 1
ATOM 710 C C . ARG A 1 91 ? 0.021 -7.877 -5.785 1.00 95.50 91 ARG A C 1
ATOM 712 O O . ARG A 1 91 ? -0.227 -6.762 -5.339 1.00 95.50 91 ARG A O 1
ATOM 719 N N . VAL A 1 92 ? -0.713 -8.953 -5.521 1.00 95.19 92 VAL A N 1
ATOM 720 C CA . VAL A 1 92 ? -1.800 -8.957 -4.538 1.00 95.19 92 VAL A CA 1
ATOM 721 C C . VAL A 1 92 ? -1.315 -9.672 -3.284 1.00 95.19 92 VAL A C 1
ATOM 723 O O . VAL A 1 92 ? -0.819 -10.796 -3.350 1.00 95.19 92 VAL A O 1
ATOM 726 N N . VAL A 1 93 ? -1.445 -8.998 -2.150 1.00 94.00 93 VAL A N 1
ATOM 727 C CA . VAL A 1 93 ? -1.298 -9.556 -0.808 1.00 94.00 93 VAL A CA 1
ATOM 728 C C . VAL A 1 93 ? -2.710 -9.678 -0.261 1.00 94.00 93 VAL A C 1
ATOM 730 O O . VAL A 1 93 ? -3.292 -8.683 0.163 1.00 94.00 93 VAL A O 1
ATOM 733 N N . GLY A 1 94 ? -3.283 -10.872 -0.371 1.00 92.81 94 GLY A N 1
ATOM 734 C CA . GLY A 1 94 ? -4.686 -11.101 -0.046 1.00 92.81 94 GLY A CA 1
ATOM 735 C C . GLY A 1 94 ? -4.914 -11.687 1.342 1.00 92.81 94 GLY A C 1
ATOM 736 O O . GLY A 1 94 ? -3.997 -12.236 1.958 1.00 92.81 94 GLY A O 1
ATOM 737 N N . GLY A 1 95 ? -6.161 -11.607 1.801 1.00 92.56 95 GLY A N 1
ATOM 738 C CA . GLY A 1 95 ? -6.651 -12.317 2.980 1.00 92.56 95 GLY A CA 1
ATOM 739 C C . GLY A 1 95 ? -6.102 -11.791 4.302 1.00 92.56 95 GLY A C 1
ATOM 740 O O . GLY A 1 95 ? -6.003 -12.557 5.259 1.00 92.56 95 GLY A O 1
ATOM 741 N N . ILE A 1 96 ? -5.732 -10.510 4.381 1.00 95.06 96 ILE A N 1
ATOM 742 C CA . ILE A 1 96 ? -5.263 -9.902 5.630 1.00 95.06 96 ILE A CA 1
ATOM 743 C C . ILE A 1 96 ? -6.453 -9.877 6.598 1.00 95.06 96 ILE A C 1
ATOM 745 O O . ILE A 1 96 ? -7.445 -9.209 6.294 1.00 95.06 96 ILE A O 1
ATOM 749 N N . PRO A 1 97 ? -6.398 -10.570 7.753 1.00 94.12 97 PRO A N 1
ATOM 750 C CA . PRO A 1 97 ? -7.484 -10.518 8.725 1.00 94.12 97 PRO A CA 1
ATOM 751 C C . PRO A 1 97 ? -7.628 -9.083 9.222 1.00 94.12 97 PRO A C 1
ATOM 753 O O . PRO A 1 97 ? -6.658 -8.517 9.733 1.00 94.12 97 PRO A O 1
ATOM 756 N N . PHE A 1 98 ? -8.805 -8.490 9.028 1.00 94.00 98 PHE A N 1
ATOM 757 C CA . PHE A 1 98 ? -9.000 -7.061 9.247 1.00 94.00 98 PHE A CA 1
ATOM 758 C C . PHE A 1 98 ? -9.902 -6.790 10.445 1.00 94.00 98 PHE A C 1
ATOM 760 O O . PHE A 1 98 ? -9.381 -6.465 11.513 1.00 94.00 98 PHE A O 1
ATOM 767 N N . ARG A 1 99 ? -11.221 -6.990 10.313 1.00 93.75 99 ARG A N 1
ATOM 768 C CA . ARG A 1 99 ? -12.185 -6.779 11.409 1.00 93.75 99 ARG A CA 1
ATOM 769 C C . ARG A 1 99 ? -11.738 -7.449 12.709 1.00 93.75 99 ARG A C 1
ATOM 771 O O . ARG A 1 99 ? -11.722 -6.801 13.751 1.00 93.75 99 ARG A O 1
ATOM 778 N N . ASP A 1 100 ? -11.315 -8.707 12.641 1.00 91.94 100 ASP A N 1
ATOM 779 C CA . ASP A 1 100 ? -10.984 -9.509 13.827 1.00 91.94 100 ASP A CA 1
ATOM 780 C C . ASP A 1 100 ? -9.696 -9.062 14.535 1.00 91.94 100 ASP A C 1
ATOM 782 O O . ASP A 1 100 ? -9.540 -9.307 15.728 1.00 91.94 100 ASP A O 1
ATOM 786 N N . LYS A 1 101 ? -8.786 -8.369 13.835 1.00 93.12 101 LYS A N 1
ATOM 787 C CA . LYS A 1 101 ? -7.572 -7.801 14.445 1.00 93.12 101 LYS A CA 1
ATOM 788 C C . LYS A 1 101 ? -7.820 -6.478 15.162 1.00 93.12 101 LYS A C 1
ATOM 790 O O . LYS A 1 101 ? -6.955 -6.030 15.911 1.00 93.12 101 LYS A O 1
ATOM 795 N N . ILE A 1 102 ? -8.957 -5.837 14.909 1.00 93.25 102 ILE A N 1
ATOM 796 C CA . ILE A 1 102 ? -9.278 -4.530 15.473 1.00 93.25 102 ILE A CA 1
ATOM 797 C C . ILE A 1 102 ? -10.167 -4.732 16.699 1.00 93.25 102 ILE A C 1
ATOM 799 O O . ILE A 1 102 ? -11.232 -5.351 16.559 1.00 93.25 102 ILE A O 1
ATOM 803 N N . PRO A 1 103 ? -9.767 -4.214 17.879 1.00 92.75 103 PRO A N 1
ATOM 804 C CA . PRO A 1 103 ? -10.604 -4.225 19.071 1.00 92.75 103 PRO A CA 1
ATOM 805 C C . PRO A 1 103 ? -11.974 -3.626 18.778 1.00 92.75 103 PRO A C 1
ATOM 807 O O . PRO A 1 103 ? -12.071 -2.617 18.087 1.00 92.75 103 PRO A O 1
ATOM 810 N N . ASP A 1 104 ? -13.034 -4.234 19.304 1.00 90.50 104 ASP A N 1
ATOM 811 C CA . ASP A 1 104 ? -14.396 -3.859 18.924 1.00 90.50 104 ASP A CA 1
ATOM 812 C C . ASP A 1 104 ? -14.696 -2.372 19.176 1.00 90.50 104 ASP A C 1
ATOM 814 O O . ASP A 1 104 ? -15.169 -1.685 18.276 1.00 90.50 104 ASP A O 1
ATOM 818 N N . GLY A 1 105 ? -14.291 -1.844 20.336 1.00 88.88 105 GLY A N 1
ATOM 819 C CA . GLY A 1 105 ? -14.461 -0.428 20.683 1.00 88.88 105 GLY A CA 1
ATOM 820 C C . GLY A 1 105 ? -13.711 0.562 19.781 1.00 88.88 105 GLY A C 1
ATOM 821 O O . GLY A 1 105 ? -14.075 1.731 19.742 1.00 88.88 105 GLY A O 1
ATOM 822 N N . GLU A 1 106 ? -12.715 0.103 19.018 1.00 90.12 106 GLU A N 1
ATOM 823 C CA . GLU A 1 106 ? -11.940 0.933 18.085 1.00 90.12 106 GLU A CA 1
ATOM 824 C C . GLU A 1 106 ? -12.511 0.913 16.659 1.00 90.12 106 GLU A C 1
ATOM 826 O O . GLU A 1 106 ? -12.005 1.592 15.764 1.00 90.12 106 GLU A O 1
ATOM 831 N N . ARG A 1 107 ? -13.576 0.140 16.412 1.00 90.50 107 ARG A N 1
ATOM 832 C CA . ARG A 1 107 ? -14.221 0.041 15.098 1.00 90.50 107 ARG A CA 1
ATOM 833 C C . ARG A 1 107 ? -15.143 1.236 14.854 1.00 90.50 107 ARG A C 1
ATOM 835 O O . ARG A 1 107 ? -16.366 1.097 14.866 1.00 90.50 107 ARG A O 1
ATOM 842 N N . THR A 1 108 ? -14.565 2.416 14.660 1.00 88.62 108 THR A N 1
ATOM 843 C CA . THR A 1 108 ? -15.295 3.682 14.516 1.00 88.62 108 THR A CA 1
ATOM 844 C C . THR A 1 108 ? -15.315 4.207 13.079 1.00 88.62 108 THR A C 1
ATOM 846 O O . THR A 1 108 ? -14.491 3.857 12.235 1.00 88.62 108 THR A O 1
ATOM 849 N N . LYS A 1 109 ? -16.247 5.122 12.789 1.00 84.38 109 LYS A N 1
ATOM 850 C CA . LYS A 1 109 ? -16.362 5.779 11.477 1.00 84.38 109 LYS A CA 1
ATOM 851 C C . LYS A 1 109 ? -15.171 6.690 11.124 1.00 84.38 109 LYS A C 1
ATOM 853 O O . LYS A 1 109 ? -15.054 7.093 9.972 1.00 84.38 109 LYS A O 1
ATOM 858 N N . PHE A 1 110 ? -14.298 7.035 12.070 1.00 81.62 110 PHE A N 1
ATOM 859 C CA . PHE A 1 110 ? -13.175 7.955 11.823 1.00 81.62 110 PHE A CA 1
ATOM 860 C C . PHE A 1 110 ? -11.807 7.345 12.134 1.00 81.62 110 PHE A C 1
ATOM 862 O O . PHE A 1 110 ? -10.831 8.075 12.317 1.00 81.62 110 PHE A O 1
ATOM 869 N N . ALA A 1 111 ? -11.724 6.018 12.221 1.00 87.50 111 ALA A N 1
ATOM 870 C CA . ALA A 1 111 ? -10.439 5.346 12.258 1.00 87.50 111 ALA A CA 1
ATOM 871 C C . ALA A 1 111 ? -9.754 5.383 10.883 1.00 87.50 111 ALA A C 1
ATOM 873 O O . ALA A 1 111 ? -10.404 5.589 9.857 1.00 87.50 111 ALA A O 1
ATOM 874 N N . THR A 1 112 ? -8.446 5.126 10.859 1.00 92.56 112 THR A N 1
ATOM 875 C CA . THR A 1 112 ? -7.622 5.288 9.654 1.00 92.56 112 THR A CA 1
ATOM 876 C C . THR A 1 112 ? -6.807 4.030 9.366 1.00 92.56 112 THR A C 1
ATOM 878 O O . THR A 1 112 ? -6.206 3.431 10.255 1.00 92.56 112 THR A O 1
ATOM 881 N N . LEU A 1 113 ? -6.742 3.636 8.099 1.00 94.56 113 LEU A N 1
ATOM 882 C CA . LEU A 1 113 ? -5.753 2.709 7.562 1.00 94.56 113 LEU A CA 1
ATOM 883 C C . LEU A 1 113 ? -4.535 3.491 7.081 1.00 94.56 113 LEU A C 1
ATOM 885 O O . LEU A 1 113 ? -4.662 4.448 6.317 1.00 94.56 113 LEU A O 1
ATOM 889 N N . MET A 1 114 ? -3.353 3.054 7.500 1.00 95.38 114 MET A N 1
ATOM 890 C CA . MET A 1 114 ? -2.086 3.693 7.176 1.00 95.38 114 MET A CA 1
ATOM 891 C C . MET A 1 114 ? -1.158 2.705 6.473 1.00 95.38 114 MET A C 1
ATOM 893 O O . MET A 1 114 ? -0.714 1.728 7.075 1.00 95.38 114 MET A O 1
ATOM 897 N N . LEU A 1 115 ? -0.841 2.973 5.209 1.00 96.00 115 LEU A N 1
ATOM 898 C CA . LEU A 1 115 ? 0.105 2.192 4.417 1.00 96.00 115 LEU A CA 1
ATOM 899 C C . LEU A 1 115 ? 1.424 2.953 4.314 1.00 96.00 115 LEU A C 1
ATOM 901 O O . LEU A 1 115 ? 1.503 3.957 3.614 1.00 96.00 115 LEU A O 1
ATOM 905 N N . SER A 1 116 ? 2.461 2.458 4.984 1.00 96.31 116 SER A N 1
ATOM 906 C CA . SER A 1 116 ? 3.838 2.902 4.768 1.00 96.31 116 SER A CA 1
ATOM 907 C C . SER A 1 116 ? 4.505 1.999 3.740 1.00 96.31 116 SER A C 1
ATOM 909 O O . SER A 1 116 ? 4.367 0.774 3.809 1.00 96.31 116 SER A O 1
ATOM 911 N N . TYR A 1 117 ? 5.212 2.586 2.779 1.00 95.62 117 TYR A N 1
ATOM 912 C CA . TYR A 1 117 ? 5.872 1.838 1.715 1.00 95.62 117 TYR A CA 1
ATOM 913 C C . TYR A 1 117 ? 7.227 2.430 1.339 1.00 95.62 117 TYR A C 1
ATOM 915 O O . TYR A 1 117 ? 7.524 3.604 1.562 1.00 95.62 117 TYR A O 1
ATOM 923 N N . SER A 1 118 ? 8.031 1.584 0.710 1.00 97.19 118 SER A N 1
ATOM 924 C CA . SER A 1 118 ? 9.248 1.935 -0.004 1.00 97.19 118 SER A CA 1
ATOM 925 C C . SER A 1 118 ? 9.250 1.177 -1.326 1.00 97.19 118 SER A C 1
ATOM 927 O O . SER A 1 118 ? 8.977 -0.023 -1.349 1.00 97.19 118 SER A O 1
ATOM 929 N N . VAL A 1 119 ? 9.516 1.878 -2.423 1.00 97.62 119 VAL A N 1
ATOM 930 C CA . VAL A 1 119 ? 9.575 1.337 -3.777 1.00 97.62 119 VAL A CA 1
ATOM 931 C C . VAL A 1 119 ? 10.886 1.741 -4.436 1.00 97.62 119 VAL A C 1
ATOM 933 O O . VAL A 1 119 ? 11.302 2.899 -4.387 1.00 97.62 119 VAL A O 1
ATOM 936 N N . LYS A 1 120 ? 11.535 0.775 -5.078 1.00 98.25 120 LYS A N 1
ATOM 937 C CA . LYS A 1 120 ? 12.731 0.965 -5.896 1.00 98.25 120 LYS A CA 1
ATOM 938 C C . LYS A 1 120 ? 12.488 0.331 -7.254 1.00 98.25 120 LYS A C 1
ATOM 940 O O . LYS A 1 120 ? 12.192 -0.857 -7.324 1.00 98.25 120 LYS A O 1
ATOM 945 N N . ILE A 1 121 ? 12.610 1.098 -8.329 1.00 97.88 121 ILE A N 1
ATOM 946 C CA . ILE A 1 121 ? 12.374 0.6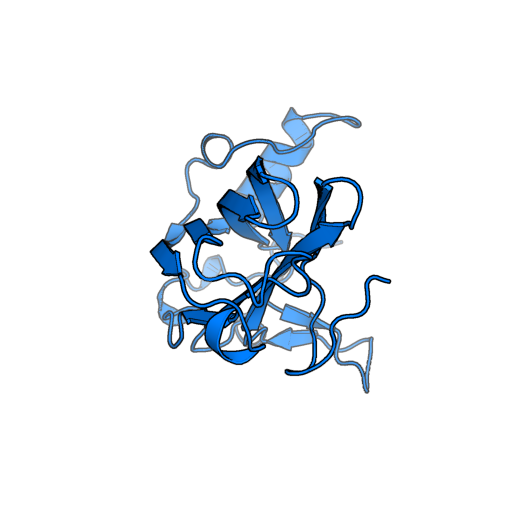26 -9.696 1.00 97.88 121 ILE A CA 1
ATOM 947 C C . ILE A 1 121 ? 13.612 0.934 -10.524 1.00 97.88 121 ILE A C 1
ATOM 949 O O . ILE A 1 121 ? 14.049 2.081 -10.581 1.00 97.88 121 ILE A O 1
ATOM 953 N N . TYR A 1 122 ? 14.166 -0.084 -11.170 1.00 97.75 122 TYR A N 1
ATOM 954 C CA . TYR A 1 122 ? 15.189 0.087 -12.190 1.00 97.75 122 TYR A CA 1
ATOM 955 C C . TYR A 1 122 ? 14.552 -0.054 -13.571 1.00 97.75 122 TYR A C 1
ATOM 957 O O . TYR A 1 122 ? 13.987 -1.101 -13.902 1.00 97.75 122 TYR A O 1
ATOM 965 N N . ASP A 1 123 ? 14.664 0.997 -14.379 1.00 96.44 123 ASP A N 1
ATOM 966 C CA . ASP A 1 123 ? 14.189 1.020 -15.756 1.00 96.44 123 ASP A CA 1
ATOM 967 C C . ASP A 1 123 ? 15.365 0.778 -16.716 1.00 96.44 123 ASP A C 1
ATOM 969 O O . ASP A 1 123 ? 16.264 1.609 -16.857 1.00 96.44 123 ASP A O 1
ATOM 973 N N . ALA A 1 124 ? 15.368 -0.358 -17.418 1.00 95.88 124 ALA A N 1
ATOM 974 C CA . ALA A 1 124 ? 16.444 -0.700 -18.350 1.00 95.88 124 ALA A CA 1
ATOM 975 C C . ALA A 1 124 ? 16.384 0.054 -19.698 1.00 95.88 124 ALA A C 1
ATOM 977 O O . ALA A 1 124 ? 17.317 -0.046 -20.504 1.00 95.88 124 ALA A O 1
ATOM 978 N N . ALA A 1 125 ? 15.297 0.767 -20.002 1.00 95.56 125 ALA A N 1
ATOM 979 C CA . ALA A 1 125 ? 15.241 1.685 -21.138 1.00 95.56 125 ALA A CA 1
ATOM 980 C C . ALA A 1 125 ? 15.933 3.002 -20.802 1.00 95.56 125 ALA A C 1
ATOM 982 O O . ALA A 1 125 ? 16.798 3.434 -21.563 1.00 95.56 125 ALA A O 1
ATOM 983 N N . LEU A 1 126 ? 15.614 3.563 -19.638 1.00 95.62 126 LEU A N 1
ATOM 984 C CA . LEU A 1 126 ? 16.177 4.823 -19.151 1.00 95.62 126 LEU A CA 1
ATOM 985 C C . LEU A 1 126 ? 17.558 4.652 -18.505 1.00 95.62 126 LEU A C 1
ATOM 987 O O . LEU A 1 126 ? 18.288 5.623 -18.334 1.00 95.62 126 LEU A O 1
ATOM 991 N N . LYS A 1 127 ? 17.935 3.411 -18.167 1.00 96.38 127 LYS A N 1
ATOM 992 C CA . LYS A 1 127 ? 19.152 3.057 -17.417 1.00 96.38 127 LYS A CA 1
ATOM 993 C C . LYS A 1 127 ? 19.252 3.797 -16.080 1.00 96.38 127 LYS A C 1
ATOM 995 O O . LYS A 1 127 ? 20.350 4.083 -15.607 1.00 96.38 127 LYS A O 1
ATOM 1000 N N . SER A 1 128 ? 18.112 4.079 -15.461 1.00 96.25 128 SER A N 1
ATOM 1001 C CA . SER A 1 128 ? 18.012 4.827 -14.214 1.00 96.25 128 SER A CA 1
ATOM 1002 C C . SER A 1 128 ? 17.300 4.006 -13.144 1.00 96.25 128 SER A C 1
ATOM 1004 O O . SER A 1 128 ? 16.537 3.082 -13.429 1.00 96.25 128 SER A O 1
ATOM 1006 N N . THR A 1 129 ? 17.595 4.331 -11.886 1.00 97.19 129 THR A N 1
ATOM 1007 C CA . THR A 1 129 ? 16.854 3.816 -10.733 1.00 97.19 129 THR A CA 1
ATOM 1008 C C . THR A 1 129 ? 16.066 4.959 -10.126 1.00 97.19 129 THR A C 1
ATOM 1010 O O . THR A 1 129 ? 16.652 5.988 -9.795 1.00 97.19 129 THR A O 1
ATOM 1013 N N . VAL A 1 130 ? 14.768 4.759 -9.927 1.00 96.25 130 VAL A N 1
ATOM 1014 C CA . VAL A 1 130 ? 13.927 5.652 -9.132 1.00 96.25 130 VAL A CA 1
ATOM 1015 C C . VAL A 1 130 ? 13.612 4.991 -7.801 1.00 96.25 130 VAL A C 1
ATOM 1017 O O . VAL A 1 130 ? 13.384 3.782 -7.721 1.00 96.25 130 VAL A O 1
ATOM 1020 N N . TYR A 1 131 ? 13.629 5.790 -6.744 1.00 96.38 131 TYR A N 1
ATOM 1021 C CA . TYR A 1 131 ? 13.323 5.350 -5.393 1.00 96.38 131 TYR A CA 1
ATOM 1022 C C . TYR A 1 131 ? 12.349 6.328 -4.755 1.00 96.38 131 TYR A C 1
ATOM 1024 O O . TYR A 1 131 ? 12.509 7.543 -4.886 1.00 96.38 131 TYR A O 1
ATOM 1032 N N . ARG A 1 132 ? 11.365 5.801 -4.032 1.00 95.00 132 ARG A N 1
ATOM 1033 C CA . ARG A 1 132 ? 10.489 6.602 -3.184 1.00 95.00 132 ARG A CA 1
ATOM 1034 C C . ARG A 1 132 ? 10.051 5.809 -1.971 1.00 95.00 132 ARG A C 1
ATOM 1036 O O . ARG A 1 132 ? 9.781 4.617 -2.054 1.00 95.00 132 ARG A O 1
ATOM 1043 N N . SER A 1 133 ? 9.933 6.500 -0.853 1.00 94.88 133 SER A N 1
ATOM 1044 C CA . SER A 1 133 ? 9.210 6.025 0.318 1.00 94.88 133 SER A CA 1
ATOM 1045 C C . SER A 1 133 ? 8.134 7.029 0.670 1.00 94.88 133 SER A C 1
ATOM 1047 O O . SER A 1 133 ? 8.325 8.230 0.477 1.00 94.88 133 SER A O 1
ATOM 1049 N N . GLY A 1 134 ? 7.023 6.539 1.195 1.00 92.62 134 GLY A N 1
ATOM 1050 C CA . GLY A 1 134 ? 5.890 7.383 1.510 1.00 92.62 134 GLY A CA 1
ATOM 1051 C C . GLY A 1 134 ? 4.910 6.709 2.447 1.00 92.62 134 GLY A C 1
ATOM 1052 O O . GLY A 1 134 ? 5.130 5.604 2.961 1.00 92.62 134 GLY A O 1
ATOM 1053 N N . LEU A 1 135 ? 3.823 7.429 2.681 1.00 92.25 135 LEU A N 1
ATOM 1054 C CA . LEU A 1 135 ? 2.766 7.023 3.577 1.00 92.25 135 LEU A CA 1
ATOM 1055 C C . LEU A 1 135 ? 1.434 7.472 2.996 1.00 92.25 135 LEU A C 1
ATOM 1057 O O . LEU A 1 135 ? 1.277 8.618 2.580 1.00 92.25 135 LEU A O 1
ATOM 1061 N N . TRP A 1 136 ? 0.478 6.556 2.979 1.00 92.12 136 TRP A N 1
ATOM 1062 C CA . TRP A 1 136 ? -0.889 6.853 2.605 1.00 92.12 136 TRP A CA 1
ATOM 1063 C C . TRP A 1 136 ? -1.835 6.612 3.763 1.00 92.12 136 TRP A C 1
ATOM 1065 O O . TRP A 1 136 ? -1.714 5.623 4.487 1.00 92.12 136 TRP A O 1
ATOM 1075 N N . LEU A 1 137 ? -2.804 7.509 3.885 1.00 90.56 137 LEU A N 1
ATOM 1076 C CA . LEU A 1 137 ? -3.873 7.448 4.864 1.00 90.56 137 LEU A CA 1
ATOM 1077 C C . LEU A 1 137 ? -5.186 7.263 4.117 1.00 90.56 137 LEU A C 1
ATOM 1079 O O . LEU A 1 137 ? -5.459 7.961 3.143 1.00 90.56 137 LEU A O 1
ATOM 1083 N N . SER A 1 138 ? -5.996 6.320 4.573 1.00 90.38 138 SER A N 1
ATOM 1084 C CA . SER A 1 138 ? -7.293 6.034 3.974 1.00 90.38 138 SER A CA 1
ATOM 1085 C C . SER A 1 138 ? -8.291 5.588 5.027 1.00 90.38 138 SER A C 1
ATOM 1087 O O . SER A 1 138 ? -7.903 5.104 6.088 1.00 90.38 138 SER A O 1
ATOM 1089 N N . ASN A 1 139 ? -9.577 5.730 4.735 1.00 90.75 139 ASN A N 1
ATOM 1090 C CA . ASN A 1 139 ? -10.614 5.202 5.609 1.00 90.75 139 ASN A CA 1
ATOM 1091 C C . ASN A 1 139 ? -10.680 3.665 5.494 1.00 90.75 139 ASN A C 1
ATOM 1093 O O . ASN A 1 139 ? -10.321 3.101 4.455 1.00 90.75 139 ASN A O 1
ATOM 1097 N N . PRO A 1 140 ? -11.165 2.967 6.535 1.00 89.69 140 PRO A N 1
ATOM 1098 C CA . PRO A 1 140 ? -11.401 1.524 6.509 1.00 89.69 140 PRO A CA 1
ATOM 1099 C C . PRO A 1 140 ? -12.628 1.112 5.672 1.00 89.69 140 PRO A C 1
ATOM 1101 O O . PRO A 1 140 ? -12.934 -0.075 5.568 1.00 89.69 140 PRO A O 1
ATOM 1104 N N . PHE A 1 141 ? -13.313 2.081 5.065 1.00 88.50 141 PHE A N 1
ATOM 1105 C CA . PHE A 1 141 ? -14.487 1.927 4.214 1.00 88.50 141 PHE A CA 1
ATOM 1106 C C . PHE A 1 141 ? -14.393 2.854 2.999 1.00 88.50 141 PHE A C 1
ATOM 1108 O O . PHE A 1 141 ? -13.608 3.805 2.984 1.00 88.50 141 PHE A O 1
ATOM 1115 N N . ASP A 1 142 ? -15.218 2.568 2.002 1.00 85.06 142 ASP A N 1
ATOM 1116 C CA . ASP A 1 142 ? -15.419 3.375 0.804 1.00 85.06 142 ASP A CA 1
ATOM 1117 C C . ASP A 1 142 ? -16.809 4.013 0.822 1.00 85.06 142 ASP A C 1
ATOM 1119 O O . ASP A 1 142 ? -17.730 3.496 1.459 1.00 85.06 142 ASP A O 1
ATOM 1123 N N . ASP A 1 143 ? -16.972 5.123 0.106 1.00 80.44 143 ASP A N 1
ATOM 1124 C CA . ASP A 1 143 ? -18.303 5.634 -0.214 1.00 80.44 143 ASP A CA 1
ATOM 1125 C C . ASP A 1 143 ? -18.960 4.693 -1.233 1.00 80.44 143 ASP A C 1
ATOM 1127 O O . ASP A 1 143 ? -18.319 4.254 -2.192 1.00 80.44 143 ASP A O 1
ATOM 1131 N N . ASP A 1 144 ? -20.236 4.365 -1.035 1.00 75.56 144 ASP A N 1
ATOM 1132 C CA . ASP A 1 144 ? -21.004 3.570 -1.988 1.00 75.56 144 ASP A CA 1
ATOM 1133 C C . ASP A 1 144 ? -21.213 4.402 -3.268 1.00 75.56 144 ASP A C 1
ATOM 1135 O O . ASP A 1 144 ? -21.905 5.426 -3.231 1.00 75.56 144 ASP A O 1
ATOM 1139 N N . PRO A 1 145 ? -20.658 3.986 -4.421 1.00 71.19 145 PRO A N 1
ATOM 1140 C CA . PRO A 1 145 ? -20.773 4.752 -5.657 1.00 71.19 145 PRO A CA 1
ATOM 1141 C C . PRO A 1 145 ? -22.220 4.858 -6.161 1.00 71.19 145 PRO A C 1
ATOM 1143 O O . PRO A 1 145 ? -22.540 5.797 -6.888 1.00 71.19 145 PRO A O 1
ATOM 1146 N N . ALA A 1 146 ? -23.105 3.927 -5.783 1.00 74.62 146 ALA A N 1
ATOM 1147 C CA . ALA A 1 146 ? -24.526 3.977 -6.121 1.00 74.62 146 ALA A CA 1
ATOM 1148 C C . ALA A 1 146 ? -25.337 4.817 -5.122 1.00 74.62 146 ALA A C 1
ATOM 1150 O O . ALA A 1 146 ? -26.398 5.339 -5.469 1.00 74.62 146 ALA A O 1
ATOM 1151 N N . GLN A 1 147 ? -24.859 4.949 -3.883 1.00 74.88 147 GLN A N 1
ATOM 1152 C CA . GLN A 1 147 ? -25.508 5.720 -2.824 1.00 74.88 147 GLN A CA 1
ATOM 1153 C C . GLN A 1 147 ? -24.455 6.470 -1.999 1.00 74.88 147 GLN A C 1
ATOM 1155 O O . GLN A 1 147 ? -24.163 6.040 -0.890 1.00 74.88 147 GLN A O 1
ATOM 1160 N N . PRO A 1 148 ? -23.943 7.630 -2.455 1.00 68.75 148 PRO A N 1
ATOM 1161 C CA . PRO A 1 148 ? -22.800 8.316 -1.828 1.00 68.75 148 PRO A CA 1
ATOM 1162 C C . PRO A 1 148 ? -22.976 8.705 -0.350 1.00 68.75 148 PRO A C 1
ATOM 1164 O O . PRO A 1 148 ? -22.030 9.114 0.310 1.00 68.75 148 PRO A O 1
ATOM 1167 N N . GLN A 1 149 ? -24.197 8.608 0.185 1.00 71.81 149 GLN A N 1
ATOM 1168 C CA . GLN A 1 149 ? -24.477 8.797 1.610 1.00 71.81 149 GLN A CA 1
ATOM 1169 C C . GLN A 1 149 ? -24.275 7.529 2.459 1.00 71.81 149 GLN A C 1
ATOM 1171 O O . GLN A 1 149 ? -24.375 7.585 3.686 1.00 71.81 149 GLN A O 1
ATOM 1176 N N . ARG A 1 150 ? -24.020 6.380 1.830 1.00 77.62 150 ARG A N 1
ATOM 1177 C CA . ARG A 1 150 ? -23.750 5.096 2.475 1.00 77.62 150 ARG A CA 1
ATOM 1178 C C . ARG A 1 150 ? -22.271 4.769 2.350 1.00 77.62 150 ARG A C 1
ATOM 1180 O O . ARG A 1 150 ? -21.670 4.977 1.307 1.00 77.62 150 ARG A O 1
ATOM 1187 N N . ALA A 1 151 ? -21.712 4.235 3.427 1.00 83.38 151 ALA A N 1
ATOM 1188 C CA . ALA A 1 151 ? -20.361 3.701 3.440 1.00 83.38 151 ALA A CA 1
ATOM 1189 C C . ALA A 1 151 ? -20.420 2.174 3.334 1.00 83.38 151 ALA A C 1
ATOM 1191 O O . ALA A 1 151 ? -21.290 1.545 3.944 1.00 83.38 151 ALA A O 1
ATOM 1192 N N . VAL A 1 152 ? -19.490 1.586 2.588 1.00 88.12 152 VAL A N 1
ATOM 1193 C CA . VAL A 1 152 ? -19.332 0.136 2.440 1.00 88.12 152 VAL A CA 1
ATOM 1194 C C . VAL A 1 152 ? -17.949 -0.300 2.918 1.00 88.12 152 VAL A C 1
ATOM 1196 O O . VAL A 1 152 ? -16.974 0.420 2.704 1.00 88.12 152 VAL A O 1
ATOM 1199 N N . PRO A 1 153 ? -17.821 -1.476 3.553 1.00 89.56 153 PRO A N 1
ATOM 1200 C CA . PRO A 1 153 ? -16.527 -1.976 3.998 1.00 89.56 153 PRO A CA 1
ATOM 1201 C C . PRO A 1 153 ? -15.489 -2.031 2.885 1.00 89.56 153 PRO A C 1
ATOM 1203 O O . PRO A 1 153 ? -15.734 -2.621 1.830 1.00 89.56 153 PRO A O 1
ATOM 1206 N N . ARG A 1 154 ? -14.297 -1.486 3.144 1.00 90.94 154 ARG A N 1
ATOM 1207 C CA . ARG A 1 154 ? -13.204 -1.538 2.177 1.00 90.94 154 ARG A CA 1
ATOM 1208 C C . ARG A 1 154 ? -12.624 -2.944 2.154 1.00 90.94 154 ARG A C 1
ATOM 1210 O O . ARG A 1 154 ? -12.073 -3.415 3.147 1.00 90.94 154 ARG A O 1
ATOM 1217 N N . GLY A 1 155 ? -12.725 -3.600 1.003 1.00 91.12 155 GLY A N 1
ATOM 1218 C CA . GLY A 1 155 ? -12.143 -4.926 0.780 1.00 91.12 155 GLY A CA 1
ATOM 1219 C C . GLY A 1 155 ? -10.724 -4.894 0.214 1.00 91.12 155 GLY A C 1
ATOM 1220 O O . GLY A 1 155 ? -9.988 -5.863 0.375 1.00 91.12 155 GLY A O 1
ATOM 1221 N N . VAL A 1 156 ? -10.315 -3.796 -0.434 1.00 93.12 156 VAL A N 1
ATOM 1222 C CA . VAL A 1 156 ? -9.023 -3.706 -1.133 1.00 93.12 156 VAL A CA 1
ATOM 1223 C C . VAL A 1 156 ? -8.390 -2.328 -0.948 1.00 93.12 156 VAL A C 1
ATOM 1225 O O . VAL A 1 156 ? -9.045 -1.305 -1.133 1.00 93.12 156 VAL A O 1
ATOM 1228 N N . LEU A 1 157 ? -7.093 -2.298 -0.647 1.00 93.50 157 LEU A N 1
ATOM 1229 C CA . LEU A 1 157 ? -6.237 -1.121 -0.777 1.00 93.50 157 LEU A CA 1
ATOM 1230 C C . LEU A 1 157 ? -5.400 -1.201 -2.048 1.00 93.50 157 LEU A C 1
ATOM 1232 O O . LEU A 1 157 ? -4.863 -2.256 -2.387 1.00 93.50 157 LEU A O 1
ATOM 1236 N N . TYR A 1 158 ? -5.233 -0.062 -2.713 1.00 93.12 158 TYR A N 1
ATOM 1237 C CA . TYR A 1 158 ? -4.431 0.049 -3.924 1.00 93.12 158 TYR A CA 1
ATOM 1238 C C . TYR A 1 158 ? -3.176 0.879 -3.662 1.00 93.12 158 TYR A C 1
ATOM 1240 O O . TYR A 1 158 ? -3.214 1.900 -2.976 1.00 93.12 158 TYR A O 1
ATOM 1248 N N . ALA A 1 159 ? -2.066 0.424 -4.231 1.00 94.56 159 ALA A N 1
ATOM 1249 C CA . ALA A 1 159 ? -0.775 1.090 -4.231 1.00 94.56 159 ALA A CA 1
ATOM 1250 C C . ALA A 1 159 ? -0.228 1.051 -5.657 1.00 94.56 159 ALA A C 1
ATOM 1252 O O . ALA A 1 159 ? 0.395 0.075 -6.087 1.00 94.56 159 ALA A O 1
ATOM 1253 N N . ASN A 1 160 ? -0.531 2.089 -6.423 1.00 94.81 160 ASN A N 1
ATOM 1254 C CA . ASN A 1 160 ? -0.163 2.164 -7.824 1.00 94.81 160 ASN A CA 1
ATOM 1255 C C . ASN A 1 160 ? 1.048 3.066 -8.021 1.00 94.81 160 ASN A C 1
ATOM 1257 O O . ASN A 1 160 ? 1.119 4.138 -7.427 1.00 94.81 160 ASN A O 1
ATOM 1261 N N . PHE A 1 161 ? 1.939 2.658 -8.916 1.00 94.69 161 PHE A N 1
ATOM 1262 C CA . PHE A 1 161 ? 3.156 3.366 -9.286 1.00 94.69 161 PHE A CA 1
ATOM 1263 C C . PHE A 1 161 ? 3.226 3.523 -10.800 1.00 94.69 161 PHE A C 1
ATOM 1265 O O . PHE A 1 161 ? 2.849 2.616 -11.543 1.00 94.69 161 PHE A O 1
ATOM 1272 N N . TYR A 1 162 ? 3.724 4.658 -11.265 1.00 93.56 162 TYR A N 1
ATOM 1273 C CA . TYR A 1 162 ? 3.891 4.964 -12.680 1.00 93.56 162 TYR A CA 1
ATOM 1274 C C . TYR A 1 162 ? 5.240 5.645 -12.881 1.00 93.56 162 TYR A C 1
ATOM 1276 O O . TYR A 1 162 ? 5.529 6.633 -12.211 1.00 93.56 162 TYR A O 1
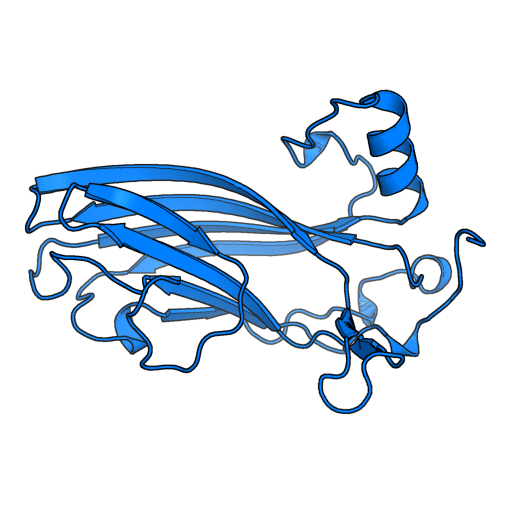ATOM 1284 N N . VAL A 1 163 ? 6.056 5.115 -13.792 1.00 94.38 163 VAL A N 1
ATOM 1285 C CA . VAL A 1 163 ? 7.292 5.774 -14.228 1.00 94.38 163 VAL A CA 1
ATOM 1286 C C . VAL A 1 163 ? 7.027 6.449 -15.570 1.00 94.38 163 VAL A C 1
ATOM 1288 O O . VAL A 1 163 ? 6.576 5.788 -16.511 1.00 94.38 163 VAL A O 1
ATOM 1291 N N . SER A 1 164 ? 7.269 7.757 -15.655 1.00 92.56 164 SER A N 1
ATOM 1292 C CA . SER A 1 164 ? 7.135 8.504 -16.907 1.00 92.56 164 SER A CA 1
ATOM 1293 C C . SER A 1 164 ? 8.273 8.182 -17.883 1.00 92.56 164 SER A C 1
ATOM 1295 O O . SER A 1 164 ? 9.319 7.674 -17.468 1.00 92.56 164 SER A O 1
ATOM 1297 N N . PRO A 1 165 ? 8.111 8.480 -19.184 1.00 91.69 165 PRO A N 1
ATOM 1298 C CA . PRO A 1 165 ? 9.211 8.422 -20.150 1.00 91.69 165 PRO A CA 1
ATOM 1299 C C . PRO A 1 165 ? 10.442 9.249 -19.745 1.00 91.69 165 PRO A C 1
ATOM 1301 O O . PRO A 1 165 ? 11.559 8.895 -20.111 1.00 91.69 165 PRO A O 1
ATOM 1304 N N . GLU A 1 166 ? 10.253 10.308 -18.960 1.00 92.00 166 GLU A N 1
ATOM 1305 C CA . GLU A 1 166 ? 11.307 11.185 -18.439 1.00 92.00 166 GLU A CA 1
ATOM 1306 C C . GLU A 1 166 ? 11.985 10.615 -17.178 1.00 92.00 166 GLU A C 1
ATOM 1308 O O . GLU A 1 166 ? 13.006 11.134 -16.732 1.00 92.00 166 GLU A O 1
ATOM 1313 N N . GLY A 1 167 ? 11.457 9.523 -16.617 1.00 91.25 167 GLY A N 1
ATOM 1314 C CA . GLY A 1 167 ? 12.002 8.862 -15.432 1.00 91.25 167 GLY A CA 1
ATOM 1315 C C . GLY A 1 167 ? 11.474 9.409 -14.108 1.00 91.25 167 GLY A C 1
ATOM 1316 O O . GLY A 1 167 ? 12.082 9.168 -13.067 1.00 91.25 167 GLY A O 1
ATOM 1317 N N . GLU A 1 168 ? 10.353 10.122 -14.114 1.00 93.44 168 GLU A N 1
ATOM 1318 C CA . GLU A 1 168 ? 9.689 10.577 -12.894 1.00 93.44 168 GLU A CA 1
ATOM 1319 C C . GLU A 1 168 ? 8.769 9.485 -12.340 1.00 93.44 168 GLU A C 1
ATOM 1321 O O . GLU A 1 168 ? 8.132 8.749 -13.093 1.00 93.44 168 GLU A O 1
ATOM 1326 N N . LEU A 1 169 ? 8.682 9.383 -11.010 1.00 93.50 169 LEU A N 1
ATOM 1327 C CA . LEU A 1 169 ? 7.808 8.430 -10.328 1.00 93.50 169 LEU A CA 1
ATOM 1328 C C . LEU A 1 169 ? 6.556 9.130 -9.792 1.00 93.50 169 LEU A C 1
ATOM 1330 O O . LEU A 1 169 ? 6.644 10.066 -8.993 1.00 93.50 169 LEU A O 1
ATOM 1334 N N . PHE A 1 170 ? 5.400 8.604 -10.175 1.00 92.94 170 PHE A N 1
ATOM 1335 C CA . PHE A 1 170 ? 4.083 9.019 -9.714 1.00 92.94 170 PHE A CA 1
ATOM 1336 C C . PHE A 1 170 ? 3.385 7.875 -8.983 1.00 92.94 170 PHE A C 1
ATOM 1338 O O . PHE A 1 170 ? 3.663 6.698 -9.232 1.00 92.94 170 PHE A O 1
ATOM 1345 N N . GLU A 1 171 ? 2.477 8.213 -8.068 1.00 92.12 171 GLU A N 1
ATOM 1346 C CA . GLU A 1 171 ? 1.876 7.241 -7.160 1.00 92.12 171 GLU A CA 1
ATOM 1347 C C . GLU A 1 171 ? 0.422 7.576 -6.803 1.00 92.12 171 GLU A C 1
ATOM 1349 O O . GLU A 1 171 ? 0.024 8.739 -6.792 1.00 92.12 171 GLU A O 1
ATOM 1354 N N . SER A 1 172 ? -0.405 6.552 -6.594 1.00 90.38 172 SER A N 1
ATOM 1355 C CA . SER A 1 172 ? -1.856 6.715 -6.457 1.00 90.38 172 SER A CA 1
ATOM 1356 C C . SER A 1 172 ? -2.501 5.547 -5.709 1.00 90.38 172 SER A C 1
ATOM 1358 O O . SER A 1 172 ? -2.108 4.395 -5.890 1.00 90.38 172 SER A O 1
ATOM 1360 N N . GLN A 1 173 ? -3.547 5.834 -4.929 1.00 88.38 173 GLN A N 1
ATOM 1361 C CA . GLN A 1 173 ? -4.377 4.825 -4.254 1.00 88.38 173 GLN A CA 1
ATOM 1362 C C . GLN A 1 173 ? -5.711 4.535 -4.950 1.00 88.38 173 GLN A C 1
ATOM 1364 O O . GLN A 1 173 ? -6.580 3.868 -4.387 1.00 88.38 173 GLN A O 1
ATOM 1369 N N . TRP A 1 174 ? -5.906 5.048 -6.162 1.00 80.38 174 TRP A N 1
ATOM 1370 C CA . TRP A 1 174 ? -7.179 4.899 -6.854 1.00 80.38 174 TRP A CA 1
ATOM 1371 C C . TRP A 1 174 ? -7.388 3.453 -7.332 1.00 80.38 174 TRP A C 1
ATOM 1373 O O . TRP A 1 174 ? -6.428 2.807 -7.771 1.00 80.38 174 TRP A O 1
ATOM 1383 N N . PRO A 1 175 ? -8.625 2.924 -7.285 1.00 75.31 175 PRO A N 1
ATOM 1384 C CA . PRO A 1 175 ? -8.929 1.631 -7.880 1.00 75.31 175 PRO A CA 1
ATOM 1385 C C . PRO A 1 175 ? -8.607 1.670 -9.373 1.00 75.31 175 PRO A C 1
ATOM 1387 O O . PRO A 1 175 ? -9.019 2.595 -10.072 1.00 75.31 175 PRO A O 1
ATOM 1390 N N . ARG A 1 176 ? -7.893 0.659 -9.881 1.00 65.50 176 ARG A N 1
ATOM 1391 C CA . ARG A 1 176 ? -7.653 0.510 -11.324 1.00 65.50 176 ARG A CA 1
ATOM 1392 C C . ARG A 1 176 ? -7.979 -0.890 -11.814 1.00 65.50 176 ARG A C 1
ATOM 1394 O O . ARG A 1 176 ? -7.646 -1.897 -11.171 1.00 65.50 176 ARG A O 1
ATOM 1401 N N . SER A 1 177 ? -8.629 -0.938 -12.974 1.00 52.06 177 SER A N 1
ATOM 1402 C CA . SER A 1 177 ? -8.913 -2.173 -13.698 1.00 52.06 177 SER A CA 1
ATOM 1403 C C . SER A 1 177 ? -7.626 -2.733 -14.316 1.00 52.06 177 SER A C 1
ATOM 1405 O O . SER A 1 177 ? -6.690 -2.003 -14.630 1.00 52.06 177 SER A O 1
ATOM 1407 N N . GLY A 1 178 ? -7.555 -4.063 -14.435 1.00 51.44 178 GLY A N 1
ATOM 1408 C CA . GLY A 1 178 ? -6.310 -4.834 -14.591 1.00 51.44 178 GLY A CA 1
ATOM 1409 C C . GLY A 1 178 ? -5.418 -4.528 -15.800 1.00 51.44 178 GLY A C 1
ATOM 1410 O O . GLY A 1 178 ? -4.282 -4.992 -15.806 1.00 51.44 178 GLY A O 1
ATOM 1411 N N . ASN A 1 179 ? -5.890 -3.746 -16.776 1.00 49.16 179 ASN A N 1
ATOM 1412 C CA . ASN A 1 179 ? -5.147 -3.411 -17.995 1.00 49.16 179 ASN A CA 1
ATOM 1413 C C . ASN A 1 179 ? -4.985 -1.898 -18.231 1.00 49.16 179 ASN A C 1
ATOM 1415 O O . ASN A 1 179 ? -4.400 -1.519 -19.243 1.00 49.16 179 ASN A O 1
ATOM 1419 N N . ASP A 1 180 ? -5.495 -1.035 -17.347 1.00 56.41 180 ASP A N 1
ATOM 1420 C CA . ASP A 1 180 ? -5.361 0.414 -17.519 1.00 56.41 180 ASP A CA 1
ATOM 1421 C C . ASP A 1 180 ? -3.925 0.863 -17.209 1.00 56.41 180 ASP A C 1
ATOM 1423 O O . ASP A 1 180 ? -3.468 0.784 -16.066 1.00 56.41 180 ASP A O 1
ATOM 1427 N N . THR A 1 181 ? -3.213 1.318 -18.243 1.00 56.09 181 THR A N 1
ATOM 1428 C CA . THR A 1 181 ? -1.851 1.864 -18.144 1.00 56.09 181 THR A CA 1
ATOM 1429 C C . THR A 1 181 ? -1.796 3.391 -18.209 1.00 56.09 181 THR A C 1
ATOM 1431 O O . THR A 1 181 ? -0.701 3.954 -18.221 1.00 56.09 181 THR A O 1
ATOM 1434 N N . SER A 1 182 ? -2.943 4.070 -18.300 1.00 57.31 182 SER A N 1
ATOM 1435 C CA . SER A 1 182 ? -2.998 5.533 -18.374 1.00 57.31 182 SER A CA 1
ATOM 1436 C C . SER A 1 182 ? -2.636 6.166 -17.028 1.00 57.31 182 SER A C 1
ATOM 1438 O O . SER A 1 182 ? -2.761 5.536 -15.981 1.00 57.31 182 SER A O 1
ATOM 1440 N N . TRP A 1 183 ? -2.180 7.412 -17.011 1.00 58.88 183 TRP A N 1
ATOM 1441 C CA . TRP A 1 183 ? -2.083 8.214 -15.788 1.00 58.88 183 TRP A CA 1
ATOM 1442 C C . TRP A 1 183 ? -3.195 9.276 -15.837 1.00 58.88 183 TRP A C 1
ATOM 1444 O O . TRP A 1 183 ? -3.413 9.800 -16.930 1.00 58.88 183 TRP A O 1
ATOM 1454 N N . PRO A 1 184 ? -3.955 9.517 -14.749 1.00 53.75 184 PRO A N 1
ATOM 1455 C CA . PRO A 1 184 ? -4.960 10.579 -14.729 1.00 53.75 184 PRO A CA 1
ATOM 1456 C C . PRO A 1 184 ? -4.336 11.978 -14.790 1.00 53.75 184 PRO A C 1
ATOM 1458 O O . PRO A 1 184 ? -3.184 12.143 -14.324 1.00 53.75 184 PRO A O 1
#

pLDDT: mean 87.27, std 12.36, range [45.78, 98.25]

Radius of gyration: 17.68 Å; chains: 1; bounding box: 45×36×43 Å

Secondary structure (DSSP, 8-state):
--TT-B-GGGS-SEEEEEEEEEE-TTTTSTT-EEEEEEEEEEE-HHHHHHHHHHHGGG-----GGG-TTPEEEEEEEEEEE---STGGGEEEEEEEE-GGGS-GGG-BTT-EEEEEEEEEEEETTTTEEEEEEEEEEE-SEEEETTEEEEEEE--EEEEEEEE-TTS-EEEE-----TT-----

Foldseek 3Di:
DDPQAQDLQQADQWAKEKEFALAAPQLQPQPKKKKKWKWKWKAFLVLVVVQDVVQPPNRDDWDPVSGPPIGTQDTDMDMAGNRNFRVSRMDMDIGRRISVSDDNSRNGQRIKMKMWMKMWIQRPVVRDIDIDTGMDIDTQWDQDPVHNVDTHGHHYWYWYWYQDPVGDIDIDRDDDDRNRSDDD